Protein AF-A0A2N9MN78-F1 (afdb_monomer_lite)

Structure (mmCIF, N/CA/C/O backbone):
data_AF-A0A2N9MN78-F1
#
_entry.id   AF-A0A2N9MN78-F1
#
loop_
_atom_site.group_PDB
_atom_site.id
_atom_site.type_symbol
_atom_site.label_atom_id
_atom_site.label_alt_id
_atom_site.label_comp_id
_atom_site.label_asym_id
_atom_site.label_entity_id
_atom_site.label_seq_id
_atom_site.pdbx_PDB_ins_code
_atom_site.Cartn_x
_atom_site.Cartn_y
_atom_site.Cartn_z
_atom_site.occupancy
_atom_site.B_iso_or_equiv
_atom_site.auth_seq_id
_atom_site.auth_comp_id
_atom_site.auth_asym_id
_atom_site.auth_atom_id
_atom_site.pdbx_PDB_model_num
ATOM 1 N N . MET A 1 1 ? -25.821 -2.371 51.348 1.00 72.69 1 MET A N 1
ATOM 2 C CA . MET A 1 1 ? -24.504 -1.940 50.824 1.00 72.69 1 MET A CA 1
ATOM 3 C C . MET A 1 1 ? -23.965 -2.884 49.749 1.00 72.69 1 MET A C 1
ATOM 5 O O . MET A 1 1 ? -23.669 -2.415 48.661 1.00 72.69 1 MET A O 1
ATOM 9 N N . THR A 1 2 ? -23.953 -4.202 49.968 1.00 91.56 2 THR A N 1
ATOM 10 C CA . THR A 1 2 ? -23.518 -5.208 48.969 1.00 91.56 2 THR A CA 1
ATOM 11 C C . THR A 1 2 ? -24.298 -5.181 47.648 1.00 91.56 2 THR A C 1
ATOM 13 O O . THR A 1 2 ? -23.697 -5.245 46.584 1.00 91.56 2 THR A O 1
ATOM 16 N N . ARG A 1 3 ? -25.627 -5.007 47.685 1.00 90.00 3 ARG A N 1
ATOM 17 C CA . ARG A 1 3 ? -26.466 -4.915 46.469 1.00 90.00 3 ARG A CA 1
ATOM 18 C C . ARG A 1 3 ? -26.085 -3.740 45.557 1.00 90.00 3 ARG A C 1
ATOM 20 O O . ARG A 1 3 ? -26.087 -3.886 44.344 1.00 90.00 3 ARG A O 1
ATOM 27 N N . LEU A 1 4 ? -25.723 -2.601 46.149 1.00 93.56 4 LEU A N 1
ATOM 28 C CA . LEU A 1 4 ? -25.272 -1.409 45.422 1.00 93.56 4 LEU A CA 1
ATOM 29 C C . LEU A 1 4 ? -23.910 -1.650 44.760 1.00 93.56 4 LEU A C 1
ATOM 31 O O . LEU A 1 4 ? -23.743 -1.338 43.587 1.00 93.56 4 LEU A O 1
ATOM 35 N N . ALA A 1 5 ? -22.974 -2.278 45.478 1.00 92.19 5 ALA A N 1
ATOM 36 C CA . ALA A 1 5 ? -21.671 -2.648 44.925 1.00 92.19 5 ALA A CA 1
ATOM 37 C C . ALA A 1 5 ? -21.796 -3.620 43.736 1.00 92.19 5 ALA A C 1
ATOM 39 O O . ALA A 1 5 ? -21.130 -3.435 42.721 1.00 92.19 5 ALA A O 1
ATOM 40 N N . LEU A 1 6 ? -22.695 -4.610 43.827 1.00 93.62 6 LEU A N 1
ATOM 41 C CA . LEU A 1 6 ? -22.969 -5.542 42.728 1.00 93.62 6 LEU A CA 1
ATOM 42 C C . LEU A 1 6 ? -23.557 -4.837 41.499 1.00 93.62 6 LEU A C 1
ATOM 44 O O . LEU A 1 6 ? -23.142 -5.127 40.379 1.00 93.62 6 LEU A O 1
ATOM 48 N N . LEU A 1 7 ? -24.477 -3.887 41.696 1.00 94.94 7 LEU A N 1
ATOM 49 C CA . LEU A 1 7 ? -25.041 -3.103 40.595 1.00 94.94 7 LEU A CA 1
ATOM 50 C C . LEU A 1 7 ? -23.969 -2.266 39.889 1.00 94.94 7 LEU A C 1
ATOM 52 O O . LEU A 1 7 ? -23.873 -2.320 38.665 1.00 94.94 7 LEU A O 1
ATOM 56 N N . VAL A 1 8 ? -23.123 -1.556 40.641 1.00 95.69 8 VAL A N 1
ATOM 57 C CA . VAL A 1 8 ? -22.031 -0.753 40.065 1.00 95.69 8 VAL A CA 1
ATOM 58 C C . VAL A 1 8 ? -21.062 -1.629 39.272 1.00 95.69 8 VAL A C 1
ATOM 60 O O . VAL A 1 8 ? -20.705 -1.282 38.148 1.00 95.69 8 VAL A O 1
ATOM 63 N N . LEU A 1 9 ? -20.682 -2.789 39.814 1.00 95.62 9 LEU A N 1
ATOM 64 C CA . LEU A 1 9 ? -19.780 -3.708 39.123 1.00 95.62 9 LEU A CA 1
ATOM 65 C C . LEU A 1 9 ? -20.413 -4.275 37.846 1.00 95.62 9 LEU A C 1
ATOM 67 O O . LEU A 1 9 ? -19.745 -4.348 36.817 1.00 95.62 9 LEU A O 1
ATOM 71 N N . SER A 1 10 ? -21.704 -4.621 37.885 1.00 95.12 10 SER A N 1
ATOM 72 C CA . SER A 1 10 ? -22.427 -5.093 36.698 1.00 95.12 10 SER A CA 1
ATOM 73 C C . SER A 1 10 ? -22.478 -4.027 35.601 1.00 95.12 10 SER A C 1
ATOM 75 O O . SER A 1 10 ? -22.227 -4.331 34.438 1.00 95.12 10 SER A O 1
ATOM 77 N N . LEU A 1 11 ? -22.708 -2.765 35.972 1.00 96.88 11 LEU A N 1
ATOM 78 C CA . LEU A 1 11 ? -22.757 -1.655 35.028 1.00 96.88 11 LEU A CA 1
ATOM 79 C C . LEU A 1 11 ? -21.382 -1.393 34.405 1.00 96.88 11 LEU A C 1
ATOM 81 O O . LEU A 1 11 ? -21.281 -1.182 33.199 1.00 96.88 11 LEU A O 1
ATOM 85 N N . LEU A 1 12 ? -20.319 -1.467 35.211 1.00 97.25 12 LEU A N 1
ATOM 86 C CA . LEU A 1 12 ? -18.947 -1.323 34.731 1.00 97.25 12 LEU A CA 1
ATOM 87 C C . LEU A 1 12 ? -18.566 -2.456 33.768 1.00 97.25 12 LEU A C 1
ATOM 89 O O . LEU A 1 12 ? -17.917 -2.212 32.752 1.00 97.25 12 LEU A O 1
ATOM 93 N N . LEU A 1 13 ? -19.015 -3.683 34.047 1.00 97.00 13 LEU A N 1
ATOM 94 C CA . LEU A 1 13 ? -18.789 -4.832 33.174 1.00 97.00 13 LEU A CA 1
ATOM 95 C C . LEU A 1 13 ? -19.506 -4.665 31.827 1.00 97.00 13 LEU A C 1
ATOM 97 O O . LEU A 1 13 ? -18.904 -4.901 30.781 1.00 97.00 13 LEU A O 1
ATOM 101 N N . VAL A 1 14 ? -20.758 -4.198 31.841 1.00 97.25 14 VAL A N 1
ATOM 102 C CA . VAL A 1 14 ? -21.515 -3.889 30.618 1.00 97.25 14 VAL A CA 1
ATOM 103 C C . VAL A 1 14 ? -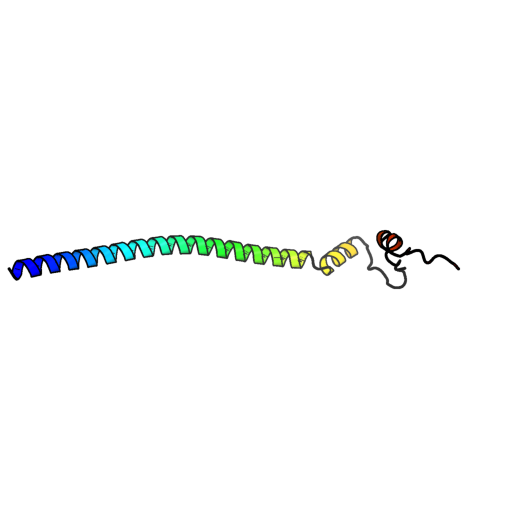20.841 -2.766 29.829 1.00 97.25 14 VAL A C 1
ATOM 105 O O . VAL A 1 14 ? -20.680 -2.887 28.616 1.00 97.25 14 VAL A O 1
ATOM 108 N N . ALA A 1 15 ? -20.384 -1.705 30.497 1.00 96.69 15 ALA A N 1
ATOM 109 C CA . ALA A 1 15 ? -19.652 -0.621 29.846 1.00 96.69 15 ALA A CA 1
ATOM 110 C C . ALA A 1 15 ? -18.357 -1.121 29.181 1.00 96.69 15 ALA A C 1
ATOM 112 O O . ALA A 1 15 ? -18.072 -0.757 28.042 1.00 96.69 15 ALA A O 1
ATOM 113 N N . CYS A 1 16 ? -17.610 -2.002 29.852 1.00 95.75 16 CYS A N 1
ATOM 114 C CA . CYS A 1 16 ? -16.409 -2.626 29.297 1.00 95.75 16 CYS A CA 1
ATOM 115 C C . CYS A 1 16 ? -16.732 -3.494 28.071 1.00 95.75 16 CYS A C 1
ATOM 117 O O . CYS A 1 16 ? -16.067 -3.384 27.040 1.00 95.75 16 CYS A O 1
ATOM 119 N N . ALA A 1 17 ? -17.795 -4.301 28.142 1.00 94.88 17 ALA A N 1
ATOM 120 C CA . ALA A 1 17 ? -18.239 -5.125 27.022 1.00 94.88 17 ALA A CA 1
ATOM 121 C C . ALA A 1 17 ? -18.631 -4.273 25.801 1.00 94.88 17 ALA A C 1
ATOM 123 O O . ALA A 1 17 ? -18.219 -4.572 24.682 1.00 94.88 17 ALA A O 1
ATOM 124 N N . LEU A 1 18 ? -19.366 -3.176 26.009 1.00 96.25 18 LEU A N 1
ATOM 125 C CA . LEU A 1 18 ? -19.735 -2.244 24.939 1.00 96.25 18 LEU A CA 1
ATOM 126 C C . LEU A 1 18 ? -18.512 -1.537 24.341 1.00 96.25 18 LEU A C 1
ATOM 128 O O . LEU A 1 18 ? -18.402 -1.435 23.120 1.00 96.25 18 LEU A O 1
ATOM 132 N N . ALA A 1 19 ? -17.578 -1.088 25.183 1.00 94.31 19 ALA A N 1
ATOM 133 C CA . ALA A 1 19 ? -16.339 -0.460 24.735 1.00 94.31 19 ALA A CA 1
ATOM 134 C C . ALA A 1 19 ? -15.485 -1.418 23.890 1.00 94.31 19 ALA A C 1
ATOM 136 O O . ALA A 1 19 ? -14.949 -1.013 22.859 1.00 94.31 19 ALA A O 1
ATOM 137 N N . LEU A 1 20 ? -15.405 -2.692 24.287 1.00 94.88 20 LEU A N 1
ATOM 138 C CA . LEU A 1 20 ? -14.689 -3.722 23.539 1.00 94.88 20 LEU A CA 1
ATOM 139 C C . LEU A 1 20 ? -15.329 -3.977 22.172 1.00 94.88 20 LEU A C 1
ATOM 141 O O . LEU A 1 20 ? -14.637 -4.079 21.166 1.00 94.88 20 LEU A O 1
ATOM 145 N N . VAL A 1 21 ? -16.657 -4.057 22.104 1.00 94.31 21 VAL A N 1
ATOM 146 C CA . VAL A 1 21 ? -17.349 -4.226 20.821 1.00 94.31 21 VAL A CA 1
ATOM 147 C C . VAL A 1 21 ? -17.098 -3.014 19.923 1.00 94.31 21 VAL A C 1
ATOM 149 O O . VAL A 1 21 ? -16.733 -3.183 18.762 1.00 94.31 21 VAL A O 1
ATOM 152 N N . ALA A 1 22 ? -17.211 -1.798 20.461 1.00 91.50 22 ALA A N 1
ATOM 153 C CA . ALA A 1 22 ? -16.944 -0.577 19.708 1.00 91.50 22 ALA A CA 1
ATOM 154 C C . ALA A 1 22 ? -15.500 -0.517 19.173 1.00 91.50 22 ALA A C 1
ATOM 156 O O . ALA A 1 22 ? -15.297 -0.109 18.028 1.00 91.50 22 ALA A O 1
ATOM 157 N N . SER A 1 23 ? -14.503 -0.948 19.957 1.00 90.69 23 SER A N 1
ATOM 158 C CA . SER A 1 23 ? -13.108 -0.987 19.499 1.00 90.69 23 SER A CA 1
ATOM 159 C C . SER A 1 23 ? -12.894 -2.029 18.404 1.00 90.69 23 SER A C 1
ATOM 161 O O . SER A 1 23 ? -12.213 -1.738 17.425 1.00 90.69 23 SER A O 1
ATOM 163 N N . GLN A 1 24 ? -13.531 -3.196 18.511 1.00 91.50 24 GLN A N 1
ATOM 164 C CA . GLN A 1 24 ? -13.444 -4.243 17.493 1.00 91.50 24 GLN 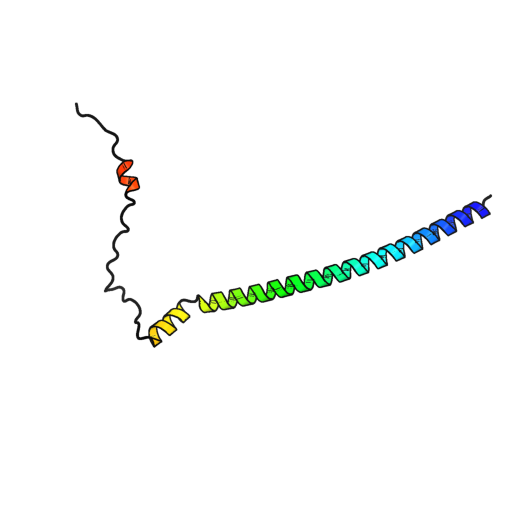A CA 1
ATOM 165 C C . GLN A 1 24 ? -14.111 -3.836 16.176 1.00 91.50 24 GLN A C 1
ATOM 167 O O . GLN A 1 24 ? -13.575 -4.134 15.110 1.00 91.50 24 GLN A O 1
ATOM 172 N N . TYR A 1 25 ? -15.243 -3.126 16.229 1.00 91.44 25 TYR A N 1
ATOM 173 C CA . TYR A 1 25 ? -15.875 -2.567 15.029 1.00 91.44 25 TYR A CA 1
ATOM 174 C C . TYR A 1 25 ? -14.963 -1.551 14.337 1.00 91.44 25 TYR A C 1
ATOM 176 O O . TYR A 1 25 ? -14.692 -1.698 13.148 1.00 91.44 25 TYR A O 1
ATOM 184 N N . ARG A 1 26 ? -14.423 -0.583 15.090 1.00 86.44 26 ARG A N 1
ATOM 185 C CA . ARG A 1 26 ? -13.489 0.417 14.545 1.00 86.44 26 ARG A CA 1
ATOM 186 C C . ARG A 1 26 ? -12.219 -0.217 13.991 1.00 86.44 26 ARG A C 1
ATOM 188 O O . ARG A 1 26 ? -11.738 0.199 12.946 1.00 86.44 26 ARG A O 1
ATOM 195 N N . ALA A 1 27 ? -11.685 -1.233 14.671 1.00 87.81 27 ALA A N 1
ATOM 196 C CA . ALA A 1 27 ? -10.526 -1.967 14.184 1.00 87.81 27 ALA A CA 1
ATOM 197 C C . ALA A 1 27 ? -10.830 -2.615 12.828 1.00 87.81 27 ALA A C 1
ATOM 199 O O . ALA A 1 27 ? -10.064 -2.428 11.892 1.00 87.81 27 ALA A O 1
ATOM 200 N N . ARG A 1 28 ? -11.961 -3.323 12.692 1.00 90.75 28 ARG A N 1
ATOM 201 C CA . ARG A 1 28 ? -12.343 -3.971 11.425 1.00 90.75 28 ARG A CA 1
ATOM 202 C C . ARG A 1 28 ? -12.502 -2.988 10.268 1.00 90.75 28 ARG A C 1
ATOM 204 O O . ARG A 1 28 ? -12.070 -3.305 9.168 1.00 90.75 28 ARG A O 1
ATOM 211 N N . GLU A 1 29 ? -13.097 -1.828 10.514 1.00 91.38 29 GLU A N 1
ATOM 212 C CA . GLU A 1 29 ? -13.260 -0.781 9.499 1.00 91.38 29 GLU A CA 1
ATOM 213 C C . GLU A 1 29 ? -11.905 -0.231 9.032 1.00 91.38 29 GLU A C 1
ATOM 215 O O . GLU A 1 29 ? -11.604 -0.263 7.841 1.00 91.38 29 GLU A O 1
ATOM 220 N N . LEU A 1 30 ? -11.035 0.145 9.976 1.00 91.56 30 LEU A N 1
ATOM 221 C CA . LEU A 1 30 ? -9.681 0.619 9.671 1.00 91.56 30 LEU A CA 1
ATOM 222 C C . LEU A 1 30 ? -8.833 -0.444 8.954 1.00 91.56 30 LEU A C 1
ATOM 224 O O . LEU A 1 30 ? -8.046 -0.119 8.067 1.00 91.56 30 LEU A O 1
ATOM 228 N N . PHE A 1 31 ? -8.990 -1.721 9.317 1.00 9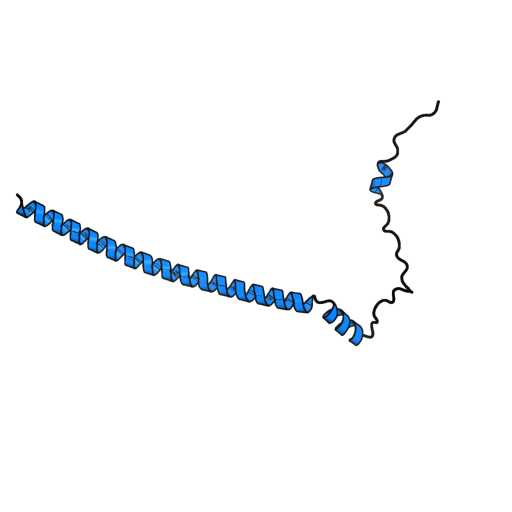2.38 31 PHE A N 1
ATOM 229 C CA . PHE A 1 31 ? -8.321 -2.825 8.628 1.00 92.38 31 PHE A CA 1
ATOM 230 C C . PHE A 1 31 ? -8.816 -2.988 7.188 1.00 92.38 31 PHE A C 1
ATOM 232 O O . PHE A 1 31 ? -7.998 -3.219 6.303 1.00 92.38 31 PHE A O 1
ATOM 239 N N . ALA A 1 32 ? -10.117 -2.828 6.936 1.00 94.19 32 ALA A N 1
ATOM 240 C CA . ALA A 1 32 ? -10.666 -2.912 5.586 1.00 94.19 32 ALA A CA 1
ATOM 241 C C . ALA A 1 32 ? -10.134 -1.785 4.685 1.00 94.19 32 ALA A C 1
ATOM 243 O O . ALA A 1 32 ? -9.707 -2.046 3.562 1.00 94.19 32 ALA A O 1
ATOM 244 N N . GLU A 1 33 ? -10.089 -0.546 5.182 1.00 92.62 33 GLU A N 1
ATOM 245 C CA . GLU A 1 33 ? -9.499 0.580 4.440 1.00 92.62 33 GLU A CA 1
ATOM 246 C C . GLU A 1 33 ? -8.013 0.347 4.135 1.00 92.62 33 GLU A C 1
ATOM 248 O O . GLU A 1 33 ? -7.554 0.572 3.011 1.00 92.62 33 GLU A O 1
ATOM 253 N N . LEU A 1 34 ? -7.263 -0.167 5.115 1.00 95.94 34 LEU A N 1
ATOM 254 C CA . LEU A 1 34 ? -5.859 -0.520 4.933 1.00 95.94 34 LEU A CA 1
ATOM 255 C C . LEU A 1 34 ? -5.681 -1.604 3.861 1.00 95.94 34 LEU A C 1
ATOM 257 O O . LEU A 1 34 ? -4.770 -1.509 3.039 1.00 95.94 34 LEU A O 1
ATOM 261 N N . GLU A 1 35 ? -6.529 -2.631 3.858 1.00 94.69 35 GLU A N 1
ATOM 262 C CA . GLU A 1 35 ? -6.483 -3.700 2.859 1.00 94.69 35 GLU A CA 1
ATOM 263 C C . GLU A 1 35 ? -6.711 -3.169 1.443 1.00 94.69 35 GLU A C 1
ATOM 265 O O . GLU A 1 35 ? -5.984 -3.569 0.533 1.00 94.69 35 GLU A O 1
ATOM 270 N N . VAL A 1 36 ? -7.647 -2.235 1.253 1.00 96.38 36 VAL A N 1
ATOM 271 C CA . VAL A 1 36 ? -7.889 -1.601 -0.053 1.00 96.38 36 VAL A CA 1
ATOM 272 C C . VAL A 1 36 ? -6.640 -0.861 -0.539 1.00 96.38 36 VAL A C 1
ATOM 274 O O . VAL A 1 36 ? -6.174 -1.110 -1.652 1.00 96.38 36 VAL A O 1
ATOM 277 N N . ALA A 1 37 ? -6.032 -0.027 0.309 1.00 94.62 37 ALA A N 1
ATOM 278 C CA . ALA A 1 37 ? -4.811 0.703 -0.045 1.00 94.62 37 ALA A CA 1
ATO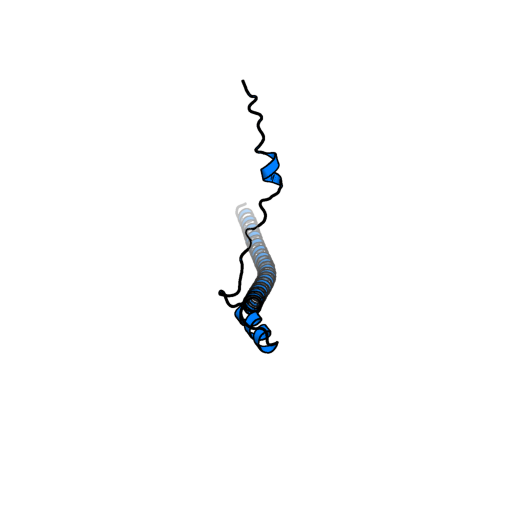M 279 C C . ALA A 1 37 ? -3.623 -0.239 -0.336 1.00 94.62 37 ALA A C 1
ATOM 281 O O . ALA A 1 37 ? -2.827 -0.017 -1.256 1.00 94.62 37 ALA A O 1
ATOM 282 N N . GLN A 1 38 ? -3.504 -1.337 0.417 1.00 95.62 38 GLN A N 1
ATOM 283 C CA . GLN A 1 38 ? -2.491 -2.360 0.155 1.00 95.62 38 GLN A CA 1
ATOM 284 C C . GLN A 1 38 ? -2.730 -3.097 -1.166 1.00 95.62 38 GLN A C 1
ATOM 286 O O . GLN A 1 38 ? -1.766 -3.440 -1.851 1.00 95.62 38 GLN A O 1
ATOM 291 N N . GLN A 1 39 ? -3.985 -3.366 -1.531 1.00 95.88 39 GLN A N 1
ATOM 292 C CA . GLN A 1 39 ? -4.312 -3.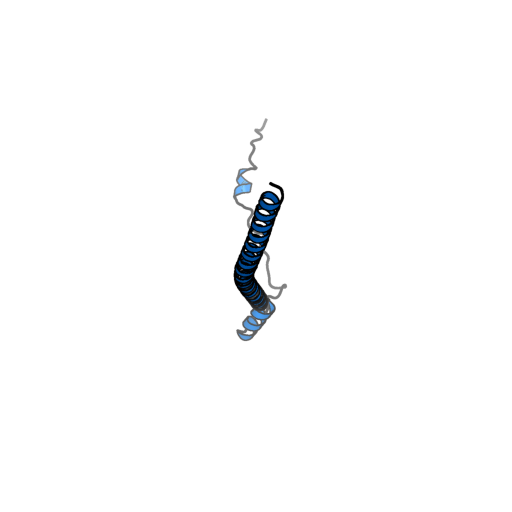984 -2.815 1.00 95.88 39 GLN A CA 1
ATOM 293 C C . GLN A 1 39 ? -3.941 -3.073 -3.986 1.00 95.88 39 GLN A C 1
ATOM 295 O O . GLN A 1 39 ? -3.331 -3.551 -4.942 1.00 95.88 39 GLN A O 1
ATOM 300 N N . GLU A 1 40 ? -4.225 -1.775 -3.887 1.00 95.44 40 GLU A N 1
ATOM 301 C CA . GLU A 1 40 ? -3.829 -0.792 -4.901 1.00 95.44 40 GLU A CA 1
ATOM 302 C C . GLU A 1 40 ? -2.304 -0.741 -5.067 1.00 95.44 40 GLU A C 1
ATOM 304 O O . GLU A 1 40 ? -1.786 -0.832 -6.181 1.00 95.44 40 GLU A O 1
ATOM 309 N N . THR A 1 41 ? -1.568 -0.720 -3.954 1.00 94.81 41 THR A N 1
ATOM 310 C CA . THR A 1 41 ? -0.096 -0.743 -3.973 1.00 94.81 41 THR A CA 1
ATOM 311 C C . THR A 1 41 ? 0.437 -1.990 -4.686 1.00 94.81 41 THR A C 1
ATOM 313 O O . THR A 1 41 ? 1.294 -1.893 -5.564 1.00 94.81 41 THR A O 1
ATOM 316 N N . LYS A 1 42 ? -0.108 -3.171 -4.367 1.00 95.81 42 LYS A N 1
ATOM 317 C CA . LYS A 1 42 ? 0.283 -4.439 -5.008 1.00 95.81 42 LYS A CA 1
ATOM 318 C C . LYS A 1 42 ? -0.029 -4.457 -6.506 1.00 95.81 42 LYS A C 1
ATOM 320 O O . LYS A 1 42 ? 0.741 -5.028 -7.279 1.00 95.81 42 LYS A O 1
ATOM 325 N N . ALA A 1 43 ? -1.139 -3.849 -6.926 1.00 95.88 43 ALA A N 1
ATOM 326 C CA . ALA A 1 43 ? -1.485 -3.734 -8.340 1.00 95.88 43 ALA A CA 1
ATOM 327 C C . ALA A 1 43 ? -0.446 -2.886 -9.094 1.00 95.88 43 ALA A C 1
ATOM 329 O O . ALA A 1 43 ? 0.094 -3.337 -10.107 1.00 95.88 43 ALA A O 1
ATOM 330 N N . LEU A 1 44 ? -0.081 -1.723 -8.543 1.00 96.00 44 LEU A N 1
ATOM 331 C CA . LEU A 1 44 ? 0.949 -0.846 -9.109 1.00 96.00 44 LEU A CA 1
ATOM 332 C C . LEU A 1 44 ? 2.325 -1.527 -9.177 1.00 96.00 44 LEU A C 1
ATOM 334 O O . LEU A 1 44 ? 3.041 -1.403 -10.172 1.00 96.00 44 LEU A O 1
ATOM 338 N N . GLU A 1 45 ? 2.705 -2.286 -8.147 1.00 95.56 45 GLU A N 1
ATOM 339 C CA . GLU A 1 45 ? 3.954 -3.055 -8.150 1.00 95.56 45 GLU A CA 1
ATOM 340 C C . GLU A 1 45 ? 3.986 -4.108 -9.265 1.00 95.56 45 GLU A C 1
ATOM 342 O O . GLU A 1 45 ? 5.004 -4.256 -9.955 1.00 95.56 45 GLU A O 1
ATOM 347 N N . ALA A 1 46 ? 2.872 -4.815 -9.475 1.00 95.38 46 ALA A N 1
ATOM 348 C CA . ALA A 1 46 ? 2.743 -5.814 -10.528 1.00 95.38 46 ALA A CA 1
ATOM 349 C C . ALA A 1 46 ? 2.832 -5.185 -11.927 1.00 95.38 46 ALA A C 1
ATOM 351 O O . ALA A 1 46 ? 3.525 -5.716 -12.799 1.00 95.38 46 ALA A O 1
ATOM 352 N N . GLU A 1 47 ? 2.185 -4.039 -12.142 1.00 93.94 47 GLU A N 1
ATOM 353 C CA . GLU A 1 47 ? 2.304 -3.272 -13.386 1.00 93.94 47 GLU A CA 1
ATOM 354 C C . GLU A 1 47 ? 3.743 -2.811 -13.620 1.00 93.94 47 GLU A C 1
ATOM 356 O O . GLU A 1 47 ? 4.307 -3.048 -14.690 1.00 93.94 47 GLU A O 1
ATOM 361 N N . GLY A 1 48 ? 4.394 -2.254 -12.599 1.00 93.69 48 GLY A N 1
ATOM 362 C CA . GLY A 1 48 ? 5.796 -1.856 -12.683 1.00 93.69 48 GLY A CA 1
ATOM 363 C C . GLY A 1 48 ? 6.724 -3.025 -13.031 1.00 93.69 48 GLY A C 1
ATOM 364 O O . GLY A 1 48 ? 7.660 -2.867 -13.816 1.00 93.69 48 GLY A O 1
ATOM 365 N N . ALA A 1 49 ? 6.475 -4.219 -12.488 1.00 91.94 49 ALA A N 1
ATOM 366 C CA . ALA A 1 49 ? 7.234 -5.419 -12.835 1.00 91.94 49 ALA A CA 1
ATOM 367 C C . ALA A 1 49 ? 7.047 -5.820 -14.308 1.00 91.94 49 ALA A C 1
ATOM 369 O O . ALA A 1 49 ? 8.031 -6.143 -14.979 1.00 91.94 49 ALA A O 1
ATOM 370 N N . ARG A 1 50 ? 5.816 -5.738 -14.828 1.00 92.12 50 ARG A N 1
ATOM 371 C CA . ARG A 1 50 ? 5.522 -5.986 -16.248 1.00 92.12 50 ARG A CA 1
ATOM 372 C C . ARG A 1 50 ? 6.257 -4.997 -17.148 1.00 92.12 50 ARG A C 1
ATOM 374 O O . ARG A 1 50 ? 6.996 -5.428 -18.026 1.00 92.12 50 ARG A O 1
ATOM 381 N N . LEU A 1 51 ? 6.170 -3.699 -16.852 1.00 92.69 51 LEU A N 1
ATOM 382 C CA . LEU A 1 51 ? 6.862 -2.656 -17.617 1.00 92.69 51 LEU A CA 1
ATOM 383 C C . LEU A 1 51 ? 8.379 -2.879 -17.656 1.00 92.69 51 LEU A C 1
ATOM 385 O O . LEU A 1 51 ? 8.998 -2.742 -18.708 1.00 92.69 51 LEU A O 1
ATOM 389 N N . ARG A 1 52 ? 9.000 -3.257 -16.533 1.00 88.56 52 ARG A N 1
ATOM 390 C CA . ARG A 1 52 ? 10.442 -3.569 -16.504 1.00 88.56 52 ARG A CA 1
ATOM 391 C C . ARG A 1 52 ? 10.786 -4.786 -17.359 1.00 88.56 52 ARG A C 1
ATOM 393 O O . ARG A 1 52 ? 11.839 -4.796 -17.991 1.00 88.56 52 ARG A O 1
ATOM 400 N N . SER A 1 53 ? 9.915 -5.793 -17.392 1.00 87.88 53 SER A N 1
ATOM 401 C CA . SER A 1 53 ? 10.089 -6.952 -18.270 1.00 87.88 53 SER A CA 1
ATOM 402 C C . SER A 1 53 ? 10.015 -6.548 -19.745 1.00 87.88 53 SER A C 1
ATOM 404 O O . SER A 1 53 ? 10.896 -6.916 -20.523 1.00 87.88 53 SER A O 1
ATOM 406 N N . ASP A 1 54 ? 9.038 -5.715 -20.109 1.00 85.50 54 ASP A N 1
ATOM 407 C CA . ASP A 1 54 ? 8.875 -5.201 -21.472 1.00 85.50 54 ASP A CA 1
ATOM 408 C C . ASP A 1 54 ? 10.066 -4.337 -21.898 1.00 85.50 54 ASP A C 1
ATOM 410 O O . ASP A 1 54 ? 10.598 -4.503 -22.998 1.00 85.50 54 ASP A O 1
ATOM 414 N N . LEU A 1 55 ? 10.563 -3.479 -21.002 1.00 86.00 55 LEU A N 1
ATOM 415 C CA . LEU A 1 55 ? 11.788 -2.711 -21.223 1.00 86.00 55 LEU A CA 1
ATOM 416 C C . LEU A 1 55 ? 13.008 -3.621 -21.374 1.00 86.00 55 LEU A C 1
ATOM 418 O O . LEU A 1 55 ? 13.810 -3.408 -22.277 1.00 86.00 55 LEU A O 1
ATOM 422 N N . GLY A 1 56 ? 13.139 -4.664 -20.553 1.00 81.00 56 GLY A N 1
ATOM 423 C CA . GLY A 1 56 ? 14.204 -5.659 -20.695 1.00 81.00 56 GLY A CA 1
ATOM 424 C C . GLY A 1 56 ? 14.135 -6.412 -22.028 1.00 81.00 56 GLY A C 1
ATOM 425 O O . GLY A 1 56 ? 15.165 -6.738 -22.618 1.00 81.00 56 GLY A O 1
ATOM 426 N N . ARG A 1 57 ? 12.929 -6.652 -22.551 1.00 73.62 57 ARG A N 1
ATOM 427 C CA . ARG A 1 57 ? 12.715 -7.237 -23.881 1.00 73.62 57 ARG A CA 1
ATOM 428 C C . ARG A 1 57 ? 13.074 -6.258 -25.004 1.00 73.62 57 ARG A C 1
ATOM 430 O O . ARG A 1 57 ? 13.678 -6.661 -25.997 1.00 73.62 57 ARG A O 1
ATOM 437 N N . ALA A 1 58 ? 12.745 -4.980 -24.844 1.00 72.25 58 ALA A N 1
ATOM 438 C CA . ALA A 1 58 ? 13.076 -3.931 -25.806 1.00 72.25 58 ALA A CA 1
ATOM 439 C C . ALA A 1 58 ? 14.578 -3.594 -25.825 1.00 72.25 58 ALA A C 1
ATOM 441 O O . ALA A 1 58 ? 15.140 -3.356 -26.890 1.00 72.25 58 ALA A O 1
ATOM 442 N N . ALA A 1 59 ? 15.237 -3.629 -24.665 1.00 70.06 59 ALA A N 1
ATOM 443 C CA . ALA A 1 59 ? 16.661 -3.346 -24.503 1.00 70.06 59 ALA A CA 1
ATOM 444 C C . ALA A 1 59 ? 17.572 -4.517 -24.907 1.00 70.06 59 ALA A C 1
ATOM 446 O O . ALA A 1 59 ? 18.794 -4.366 -24.913 1.00 70.06 59 ALA A O 1
ATOM 447 N N . GLN A 1 60 ? 17.012 -5.684 -25.249 1.00 77.50 60 GLN A N 1
ATOM 448 C CA . GLN A 1 60 ? 17.822 -6.795 -25.734 1.00 77.50 60 GLN A CA 1
ATOM 449 C C . GLN A 1 60 ? 18.519 -6.407 -27.048 1.00 77.50 60 GLN A C 1
ATOM 451 O O . GLN A 1 60 ? 17.846 -6.058 -28.023 1.00 77.50 60 GLN A O 1
ATOM 456 N N . PRO A 1 61 ? 19.859 -6.522 -27.123 1.00 69.06 61 PRO A N 1
ATOM 457 C CA . PRO A 1 61 ? 20.620 -6.183 -28.325 1.00 69.06 61 PRO A CA 1
ATOM 458 C C . PRO A 1 61 ? 20.193 -7.020 -29.538 1.00 69.06 61 PRO A C 1
ATOM 460 O O . PRO A 1 61 ? 20.282 -6.546 -30.665 1.00 69.06 61 PRO A O 1
ATOM 463 N N . ALA A 1 62 ? 19.622 -8.210 -29.315 1.00 67.38 62 ALA A N 1
ATOM 464 C CA . ALA A 1 62 ? 19.024 -9.043 -30.357 1.00 67.38 62 ALA A CA 1
ATOM 465 C C . ALA A 1 62 ? 17.862 -8.351 -31.098 1.00 67.38 62 ALA A C 1
ATOM 467 O O . ALA A 1 62 ? 17.707 -8.528 -32.308 1.00 67.38 62 ALA A O 1
ATOM 468 N N . THR A 1 63 ? 17.061 -7.538 -30.401 1.00 70.69 63 THR A N 1
ATOM 469 C CA . THR A 1 63 ? 15.961 -6.771 -31.002 1.00 70.69 63 THR A CA 1
ATOM 470 C C . THR A 1 63 ? 16.514 -5.651 -31.883 1.00 70.69 63 THR A C 1
ATOM 472 O O . THR A 1 63 ? 16.071 -5.475 -33.019 1.00 70.69 63 THR A O 1
ATOM 475 N N . VAL A 1 64 ? 17.543 -4.948 -31.400 1.00 74.94 64 VAL A N 1
ATOM 476 C CA . VAL A 1 64 ? 18.246 -3.899 -32.154 1.00 74.94 64 VAL A CA 1
ATOM 477 C C . VAL A 1 64 ? 18.929 -4.484 -33.391 1.00 74.94 64 VAL A C 1
ATOM 479 O O . VAL A 1 64 ? 18.783 -3.950 -34.487 1.00 74.94 64 VAL A O 1
ATOM 482 N N . GLU A 1 65 ? 19.606 -5.622 -33.256 1.00 75.75 65 GLU A N 1
ATOM 483 C CA . GLU A 1 65 ? 20.285 -6.308 -34.355 1.00 75.75 65 GLU A CA 1
ATOM 484 C C . GLU A 1 65 ? 19.300 -6.858 -35.401 1.00 75.75 65 GLU A C 1
ATOM 486 O O . GLU A 1 65 ? 19.570 -6.825 -36.603 1.00 75.75 65 GLU A O 1
ATOM 491 N N . ALA A 1 66 ? 18.118 -7.321 -34.981 1.00 76.06 66 ALA A N 1
ATOM 492 C CA . ALA A 1 66 ? 17.053 -7.723 -35.898 1.00 76.06 66 ALA A CA 1
ATOM 493 C C . ALA A 1 66 ? 16.522 -6.541 -36.727 1.00 76.06 66 ALA A C 1
ATOM 495 O O . ALA A 1 66 ? 16.324 -6.684 -37.937 1.00 76.06 66 ALA A O 1
ATOM 496 N N . VAL A 1 67 ? 16.323 -5.372 -36.108 1.00 80.44 67 VAL A N 1
ATOM 497 C CA . VAL A 1 67 ? 15.925 -4.142 -36.814 1.00 80.44 67 VAL A CA 1
ATOM 498 C C . VAL A 1 67 ? 17.049 -3.652 -37.731 1.00 80.44 67 VAL A C 1
ATOM 500 O O . VAL A 1 67 ? 16.797 -3.357 -38.898 1.00 80.44 67 VAL A O 1
ATOM 503 N N . ALA A 1 68 ? 18.296 -3.648 -37.257 1.00 79.50 68 ALA A N 1
ATOM 504 C CA . ALA A 1 68 ? 19.467 -3.252 -38.035 1.00 79.50 68 ALA A CA 1
ATOM 505 C C . ALA A 1 68 ? 19.634 -4.120 -39.295 1.00 79.50 68 ALA A C 1
ATOM 507 O O . ALA A 1 68 ? 19.804 -3.592 -40.394 1.00 79.50 68 ALA A O 1
ATOM 508 N N . ARG A 1 69 ? 19.476 -5.447 -39.175 1.00 80.81 69 ARG A N 1
ATOM 509 C CA . ARG A 1 69 ? 19.509 -6.357 -40.332 1.00 80.81 69 ARG A CA 1
ATOM 510 C C . ARG A 1 69 ? 18.404 -6.070 -41.348 1.00 80.81 69 ARG A C 1
ATOM 512 O O . ARG A 1 69 ? 18.670 -6.122 -42.546 1.00 80.81 69 ARG A O 1
ATOM 519 N N . ARG A 1 70 ? 17.185 -5.733 -40.906 1.00 82.56 70 ARG A N 1
ATOM 520 C CA . ARG A 1 70 ? 16.085 -5.333 -41.810 1.00 82.56 70 ARG A CA 1
ATOM 521 C C . ARG A 1 70 ? 16.383 -4.034 -42.558 1.00 82.56 70 ARG A C 1
ATOM 523 O O . ARG A 1 70 ? 15.975 -3.893 -43.702 1.00 82.56 70 ARG A O 1
ATOM 530 N N . LEU A 1 71 ? 17.123 -3.121 -41.933 1.00 84.06 71 LEU A N 1
ATOM 531 C CA . LEU A 1 71 ? 17.601 -1.874 -42.540 1.00 84.06 71 LEU A CA 1
ATOM 532 C C . LEU A 1 71 ? 18.851 -2.072 -43.422 1.00 84.06 71 LEU A C 1
ATOM 534 O O . LEU A 1 71 ? 19.425 -1.099 -43.901 1.00 84.06 71 LEU A O 1
ATOM 538 N N . GLY A 1 72 ? 19.294 -3.316 -43.639 1.00 80.12 72 GLY A N 1
ATOM 539 C CA . GLY A 1 72 ? 20.472 -3.633 -44.450 1.00 80.12 72 GLY A CA 1
ATOM 540 C C . GLY A 1 72 ? 21.812 -3.394 -43.746 1.00 80.12 72 GLY A C 1
ATOM 541 O O . GLY A 1 72 ? 22.863 -3.525 -44.376 1.00 80.12 72 GLY A O 1
ATOM 542 N N . MET A 1 73 ? 21.806 -3.074 -42.449 1.00 77.25 73 MET A N 1
ATOM 543 C CA . MET A 1 73 ? 23.026 -2.945 -41.655 1.00 77.25 73 MET A CA 1
ATOM 544 C C . MET A 1 73 ? 23.600 -4.332 -41.340 1.00 77.25 73 MET A C 1
ATOM 546 O O . MET A 1 73 ? 22.872 -5.288 -41.065 1.00 77.25 73 MET A O 1
ATOM 550 N N . ARG A 1 74 ? 24.930 -4.447 -41.385 1.00 75.31 74 ARG A N 1
ATOM 551 C CA . ARG A 1 74 ? 25.671 -5.677 -41.071 1.00 75.31 74 ARG A CA 1
ATOM 552 C C . ARG A 1 74 ? 26.410 -5.512 -39.751 1.00 75.31 74 ARG A C 1
ATOM 554 O O . ARG A 1 74 ? 26.856 -4.412 -39.432 1.00 75.31 74 ARG A O 1
ATOM 561 N N . ALA A 1 75 ? 26.550 -6.611 -39.013 1.00 72.06 75 ALA A N 1
ATOM 562 C CA . ALA A 1 75 ? 27.354 -6.64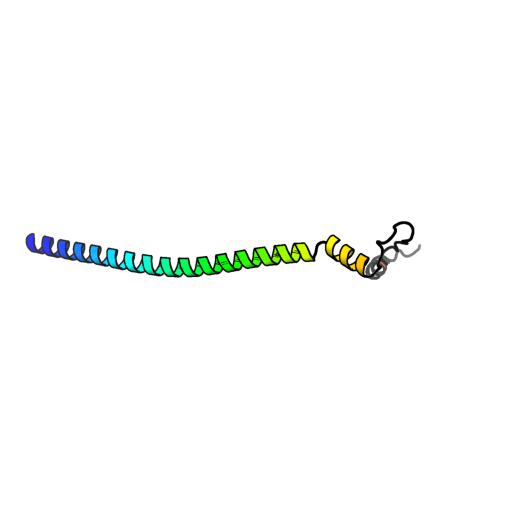3 -37.800 1.00 72.06 75 ALA A CA 1
ATOM 563 C C . ALA A 1 75 ? 28.799 -6.217 -38.106 1.00 72.06 75 ALA A C 1
ATOM 565 O O . ALA A 1 75 ? 29.347 -6.544 -39.165 1.00 72.06 75 ALA A O 1
ATOM 566 N N . ILE A 1 76 ? 29.393 -5.461 -37.185 1.00 71.62 76 ILE A N 1
ATOM 567 C CA . ILE A 1 76 ? 30.766 -4.973 -37.306 1.00 71.62 76 ILE A CA 1
ATOM 568 C C . ILE A 1 76 ? 31.711 -6.180 -37.377 1.00 71.62 76 ILE A C 1
ATOM 570 O O . ILE A 1 76 ? 31.681 -7.058 -36.518 1.00 71.62 76 ILE A O 1
ATOM 574 N N . ASN A 1 77 ? 32.542 -6.225 -38.418 1.00 72.94 77 ASN A N 1
ATOM 575 C CA . ASN A 1 77 ? 33.545 -7.268 -38.593 1.00 72.94 77 ASN A CA 1
ATOM 576 C C . ASN A 1 77 ? 34.834 -6.877 -37.832 1.00 72.94 77 ASN A C 1
ATOM 578 O O . ASN A 1 77 ? 35.365 -5.794 -38.098 1.00 72.94 77 ASN A O 1
ATOM 582 N N . PRO A 1 78 ? 35.336 -7.720 -36.908 1.00 67.94 78 PRO A N 1
ATOM 583 C CA . PRO A 1 78 ? 36.486 -7.397 -36.061 1.00 67.94 78 PRO A CA 1
ATOM 584 C C . PRO A 1 78 ? 37.798 -7.194 -36.831 1.00 67.94 78 PRO A C 1
ATOM 586 O O . PRO A 1 78 ? 38.651 -6.451 -36.357 1.00 67.94 78 PRO A O 1
ATOM 589 N N . ASP A 1 79 ? 37.936 -7.738 -38.046 1.00 70.62 79 ASP A N 1
ATOM 590 C CA . ASP A 1 79 ? 39.149 -7.589 -38.866 1.00 70.62 79 ASP A CA 1
ATOM 591 C C . ASP A 1 79 ? 39.273 -6.197 -39.516 1.00 70.62 79 ASP A C 1
ATOM 593 O O . ASP A 1 79 ? 40.284 -5.880 -40.142 1.00 70.62 79 ASP A O 1
ATOM 597 N N . ARG A 1 80 ? 38.241 -5.347 -39.398 1.00 68.00 80 ARG A N 1
ATOM 598 C CA . ARG A 1 80 ? 38.193 -3.999 -39.997 1.00 68.00 80 ARG A CA 1
ATOM 599 C C . ARG A 1 80 ? 38.102 -2.864 -38.978 1.00 68.00 80 ARG A C 1
ATOM 601 O O . ARG A 1 80 ? 37.745 -1.747 -39.353 1.00 68.00 80 ARG A O 1
ATOM 608 N N . ILE A 1 81 ? 38.407 -3.123 -37.709 1.00 74.25 81 ILE A N 1
ATOM 609 C CA . ILE A 1 81 ? 38.331 -2.113 -36.648 1.00 74.25 81 ILE A CA 1
ATOM 610 C C . ILE A 1 81 ? 39.740 -1.746 -36.179 1.00 74.25 81 ILE A C 1
ATOM 612 O O . ILE A 1 81 ? 40.516 -2.613 -35.789 1.00 74.25 81 ILE A O 1
ATOM 616 N N . VAL A 1 82 ? 40.055 -0.450 -36.165 1.00 75.12 82 VAL A N 1
ATOM 617 C CA . VAL A 1 82 ? 41.246 0.087 -35.490 1.00 75.12 82 VAL A CA 1
ATOM 618 C C . VAL A 1 82 ? 40.776 0.748 -34.200 1.00 75.12 82 VAL A C 1
ATOM 620 O O . VAL A 1 82 ? 40.077 1.759 -34.237 1.00 75.12 82 VAL A O 1
ATOM 623 N N . ILE A 1 83 ? 41.119 0.157 -33.054 1.00 76.00 83 ILE A N 1
ATOM 624 C CA . ILE A 1 83 ? 40.810 0.726 -31.738 1.00 76.00 83 ILE A CA 1
ATOM 625 C C . ILE A 1 83 ? 41.855 1.802 -31.448 1.00 76.00 83 ILE A C 1
ATOM 627 O O . ILE A 1 83 ? 43.027 1.490 -31.237 1.00 76.00 83 ILE A O 1
ATOM 631 N N . LEU A 1 84 ? 41.441 3.069 -31.446 1.00 79.75 84 LEU A N 1
ATOM 632 C CA . LEU A 1 84 ? 42.305 4.144 -30.972 1.00 79.75 84 LEU A CA 1
ATOM 633 C C . LEU A 1 84 ? 42.327 4.127 -29.435 1.00 79.75 84 LEU A C 1
ATOM 635 O O . LEU A 1 84 ? 41.258 4.045 -28.821 1.00 79.75 84 LEU A O 1
ATOM 639 N N . PRO A 1 85 ? 43.507 4.215 -28.794 1.00 77.00 85 PRO A N 1
ATOM 640 C CA . PRO A 1 85 ? 43.575 4.401 -27.354 1.00 77.00 85 PRO A CA 1
ATOM 641 C C . PRO A 1 85 ? 42.884 5.718 -26.993 1.00 77.00 85 PRO A C 1
ATOM 643 O O . PRO A 1 85 ? 43.099 6.741 -27.648 1.00 77.00 85 PRO A O 1
ATOM 646 N N . ALA A 1 86 ? 42.027 5.677 -25.970 1.00 76.94 86 ALA A N 1
ATOM 647 C CA . ALA A 1 86 ? 41.349 6.865 -25.472 1.00 76.94 86 ALA A CA 1
ATOM 648 C C . ALA A 1 86 ? 42.399 7.950 -25.165 1.00 76.94 86 ALA A C 1
ATOM 650 O O . ALA A 1 86 ? 43.400 7.636 -24.510 1.00 76.94 86 ALA A O 1
ATOM 651 N N . PRO A 1 87 ? 42.225 9.196 -25.646 1.00 71.69 87 PRO A N 1
ATOM 652 C CA . PRO A 1 87 ? 43.190 10.250 -25.385 1.00 71.69 87 PRO A CA 1
ATOM 653 C C . PRO A 1 87 ? 43.331 10.410 -23.873 1.00 71.69 87 PRO A C 1
ATOM 655 O O . PRO A 1 87 ? 42.336 10.592 -23.166 1.00 71.69 87 PRO A O 1
ATOM 658 N N . ALA A 1 88 ? 44.569 10.289 -23.386 1.00 70.50 88 ALA A N 1
ATOM 659 C CA . ALA A 1 88 ? 44.882 10.490 -21.981 1.00 70.50 88 ALA A CA 1
ATOM 660 C C . ALA A 1 88 ? 44.273 11.829 -21.537 1.00 70.50 88 ALA A C 1
ATOM 662 O O . ALA A 1 88 ? 44.436 12.828 -22.250 1.00 70.50 88 ALA A O 1
ATOM 663 N N . PRO A 1 89 ? 43.543 11.875 -20.409 1.00 65.38 89 PRO A N 1
ATOM 664 C CA . PRO A 1 89 ? 42.950 13.115 -19.949 1.00 65.38 89 PRO A CA 1
ATOM 665 C C . PRO A 1 89 ? 44.073 14.139 -19.796 1.00 65.38 89 PRO A C 1
ATOM 667 O O . PRO A 1 89 ? 45.015 13.932 -19.031 1.00 65.38 89 PRO A O 1
ATOM 670 N N . LEU A 1 90 ? 43.963 15.255 -20.523 1.00 60.75 90 LEU A N 1
ATOM 671 C CA . LEU A 1 90 ? 44.936 16.358 -20.537 1.00 60.75 90 LEU A CA 1
ATOM 672 C C . LEU A 1 90 ? 45.218 16.933 -19.128 1.00 60.75 90 LEU A C 1
ATOM 674 O O . LEU A 1 90 ? 46.159 17.697 -18.944 1.00 60.75 90 LEU A O 1
ATOM 678 N N . LEU A 1 91 ? 44.439 16.521 -18.123 1.00 58.50 91 LEU A N 1
ATOM 679 C CA . LEU A 1 91 ? 44.604 16.811 -16.699 1.00 58.50 91 LEU A CA 1
ATOM 680 C C . LEU A 1 91 ? 45.773 16.056 -16.030 1.00 58.50 91 LEU A C 1
ATOM 682 O O . LEU A 1 91 ? 46.283 16.534 -15.022 1.00 58.50 91 LEU A O 1
ATOM 686 N N . GLN A 1 92 ? 46.246 14.920 -16.566 1.00 57.22 92 GLN A N 1
ATOM 687 C CA . GLN A 1 92 ? 47.406 14.201 -16.001 1.00 57.22 92 GLN A CA 1
ATOM 688 C C . GLN A 1 92 ? 48.756 14.796 -16.427 1.00 57.22 92 GLN A C 1
ATOM 690 O O . GLN A 1 92 ? 49.729 14.701 -15.679 1.00 57.22 92 GLN A O 1
ATOM 695 N N . ALA A 1 93 ? 48.817 15.476 -17.577 1.00 52.66 93 ALA A N 1
ATOM 696 C CA . ALA A 1 93 ? 50.040 16.122 -18.059 1.00 52.66 93 ALA A CA 1
ATOM 697 C C . ALA A 1 93 ? 50.488 17.302 -17.172 1.00 52.66 93 ALA A C 1
ATOM 699 O O . ALA A 1 93 ? 51.666 17.649 -17.160 1.00 52.66 93 ALA A O 1
ATOM 700 N N . ALA A 1 94 ? 49.575 17.884 -16.386 1.00 55.22 94 ALA A N 1
ATOM 701 C CA . ALA A 1 94 ? 49.877 18.994 -15.485 1.00 55.22 94 ALA A CA 1
ATOM 702 C C . ALA A 1 94 ? 50.397 18.561 -14.098 1.00 55.22 94 ALA A C 1
ATOM 704 O O . ALA A 1 94 ? 50.925 19.395 -13.371 1.00 55.22 94 ALA A O 1
ATOM 705 N N . SER A 1 95 ? 50.289 17.280 -13.717 1.00 56.31 95 SER A N 1
ATOM 706 C CA . SER A 1 95 ? 50.685 16.817 -12.373 1.00 56.31 95 SER A CA 1
ATOM 707 C C . SER A 1 95 ? 52.095 16.207 -12.305 1.00 56.31 95 SER A C 1
ATOM 709 O O . SER A 1 95 ? 52.516 15.769 -11.235 1.00 56.31 95 SER A O 1
ATOM 711 N N . GLY A 1 96 ? 52.826 16.151 -13.423 1.00 53.25 96 GLY A N 1
ATOM 712 C CA . GLY A 1 96 ? 54.120 15.459 -13.511 1.00 53.25 96 GLY A CA 1
ATOM 713 C C . GLY A 1 96 ? 55.369 16.344 -13.531 1.00 53.25 96 GLY A C 1
ATOM 714 O O . GLY A 1 96 ? 56.471 15.821 -13.394 1.00 53.25 96 GLY A O 1
ATOM 715 N N . ALA A 1 97 ? 55.248 17.663 -13.684 1.00 49.75 97 ALA A N 1
ATOM 716 C CA . ALA A 1 97 ? 56.410 18.548 -13.792 1.00 49.75 97 ALA A CA 1
ATOM 717 C C . ALA A 1 97 ? 56.824 19.119 -12.423 1.00 49.75 97 ALA A C 1
ATOM 719 O O . ALA A 1 97 ? 56.722 20.317 -12.175 1.00 49.75 97 ALA A O 1
ATOM 720 N N . VAL A 1 98 ? 57.296 18.251 -11.521 1.00 53.91 98 VAL A N 1
ATOM 721 C CA . VAL A 1 98 ? 58.115 18.685 -10.376 1.00 53.91 98 VAL A CA 1
ATOM 722 C C . VAL A 1 98 ? 59.517 18.999 -10.918 1.00 53.91 98 VAL A C 1
ATOM 724 O O . VAL A 1 98 ? 60.159 18.097 -11.461 1.00 53.91 98 VAL A O 1
ATOM 727 N N . PRO A 1 99 ? 60.015 20.243 -10.800 1.00 48.44 99 PRO A N 1
ATOM 728 C CA . PRO A 1 99 ? 61.324 20.605 -11.316 1.00 48.44 99 PRO A CA 1
ATOM 729 C C . PRO A 1 99 ? 62.413 19.999 -10.424 1.00 48.44 99 PRO A C 1
ATOM 731 O O . PRO A 1 99 ? 62.494 20.282 -9.230 1.00 48.44 99 PRO A O 1
ATOM 734 N N . LYS A 1 100 ? 63.260 19.146 -11.003 1.00 54.62 100 LYS A N 1
ATOM 735 C CA . LYS A 1 100 ? 64.580 18.821 -10.453 1.00 54.62 100 LYS A CA 1
ATOM 736 C C . LYS A 1 100 ? 65.585 19.674 -11.224 1.00 54.62 100 LYS A C 1
ATOM 738 O O . LYS A 1 100 ? 65.885 19.387 -12.379 1.00 54.62 100 LYS A O 1
ATOM 743 N N . GLU A 1 101 ? 66.004 20.767 -10.595 1.00 40.56 101 GLU A N 1
ATOM 744 C CA . GLU A 1 101 ? 67.055 21.666 -11.077 1.00 40.56 101 GLU A CA 1
ATOM 745 C C . GLU A 1 101 ? 68.389 20.914 -11.267 1.00 40.56 101 GLU A C 1
ATOM 747 O O . GLU A 1 101 ? 68.685 19.998 -10.492 1.00 40.56 101 GLU A O 1
ATOM 752 N N . PRO A 1 102 ? 69.203 21.277 -12.274 1.00 51.09 102 PRO A N 1
ATOM 753 C CA . PRO A 1 102 ? 70.511 20.682 -12.494 1.00 51.09 102 PRO A CA 1
ATOM 754 C C . PRO A 1 102 ? 71.610 21.508 -11.809 1.00 51.09 102 PRO A C 1
ATOM 756 O O . PRO A 1 102 ? 71.818 22.659 -12.191 1.00 51.09 102 PRO A O 1
ATOM 759 N N . ARG A 1 103 ? 72.335 20.898 -10.859 1.00 40.81 103 ARG A N 1
ATOM 760 C CA . ARG A 1 103 ? 73.813 20.865 -10.724 1.00 40.81 103 ARG A CA 1
ATOM 761 C C . ARG A 1 103 ? 74.263 20.665 -9.278 1.00 40.81 103 ARG A C 1
ATOM 763 O O . ARG A 1 103 ? 73.794 21.410 -8.396 1.00 40.81 103 ARG A O 1
#

Secondary structure (DSSP, 8-state):
-HHHHHHHHHHHHHHHHHHHHHHHHHHHHHHHHHHHHHHHHHHHHHHHHHHHHHHHHHT-HHHHHHHHHHTT--PPPGGG---PPPPPPTTSTTSS-------

pLDDT: mean 81.44, std 14.91, range [40.56, 97.25]

Foldseek 3Di:
DVVVVVVVVVVVVVVVVVVVVVVVVVVVVVVVVVVVVVVVVVVVVVVVVVVVVVVVVVPPVVVVVVVCVVVVHDDDDPVPDDDDDDPDPPVVVVPPPPDDDDD

Sequence (103 aa):
MTRLALLVLSLLLVACALALVASQYRARELFAELEVAQQETKALEAEGARLRSDLGRAAQPATVEAVARRLGMRAINPDRIVILPAPAPLLQAASGAVPKEPR

Radius of gyration: 38.46 Å; chains: 1; bounding box: 100×31×95 Å